Protein AF-A0A699W2Q1-F1 (afdb_monomer_lite)

pLDDT: mean 80.41, std 18.52, range [38.12, 96.81]

Radius of gyration: 12.73 Å; chains: 1; bounding box: 32×34×31 Å

Foldseek 3Di:
DVPDLPCVPPPVVVVVVVCVVVVHAFEDEDPPNPVVCCVVCPVSHHDAPDPVSRPVVDPDDDDPDDDPPPDD

InterPro domains:
  IPR014027 UDP-glucose/GDP-mannose dehydrogenase, C-terminal [PF03720] (1-64)
  IPR014027 UDP-glucose/GDP-mannose dehydrogenase, C-terminal [SM00984] (1-69)
  IPR036220 UDP-glucose/GDP-mannose dehydrogenase, C-terminal domain superfamily [SSF52413] (1-64)

Structure (mmCIF, N/CA/C/O backbone):
data_AF-A0A699W2Q1-F1
#
_entry.id   AF-A0A699W2Q1-F1
#
loop_
_atom_site.group_PDB
_atom_site.id
_atom_site.type_symbol
_atom_site.label_atom_id
_atom_site.label_alt_id
_atom_site.label_comp_id
_atom_site.label_asym_id
_atom_site.label_entity_id
_atom_site.label_seq_id
_atom_site.pdbx_PDB_ins_code
_atom_site.Cartn_x
_atom_site.Cartn_y
_atom_site.Cartn_z
_atom_site.occupancy
_atom_site.B_iso_or_equiv
_atom_site.auth_seq_id
_atom_site.auth_comp_id
_atom_site.auth_asym_id
_atom_site.auth_atom_id
_atom_site.pdbx_PDB_model_num
ATOM 1 N N . LYS A 1 1 ? 0.901 -3.891 -19.188 1.00 38.12 1 LYS A N 1
ATOM 2 C CA . LYS A 1 1 ? 1.861 -4.621 -20.069 1.00 38.12 1 LYS A CA 1
ATOM 3 C C . L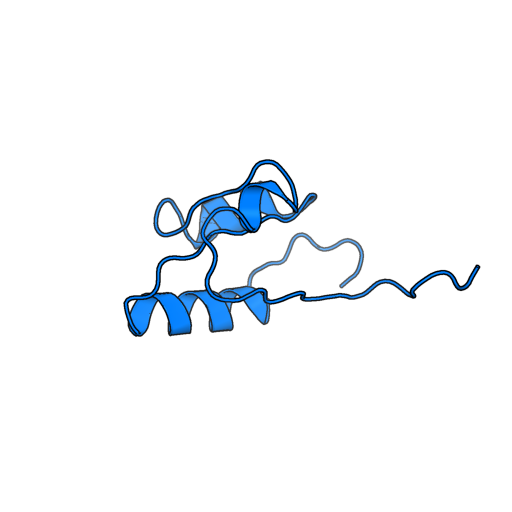YS A 1 1 ? 3.252 -4.480 -19.458 1.00 38.12 1 LYS A C 1
ATOM 5 O O . LYS A 1 1 ? 3.438 -3.486 -18.767 1.00 38.12 1 LYS A O 1
ATOM 10 N N . PRO A 1 2 ? 4.204 -5.409 -19.665 1.00 39.75 2 PRO A N 1
ATOM 11 C CA . PRO A 1 2 ? 5.568 -5.186 -19.192 1.00 39.75 2 PRO A CA 1
ATOM 12 C C . PRO A 1 2 ? 6.091 -3.922 -19.892 1.00 39.75 2 PRO A C 1
ATOM 14 O O 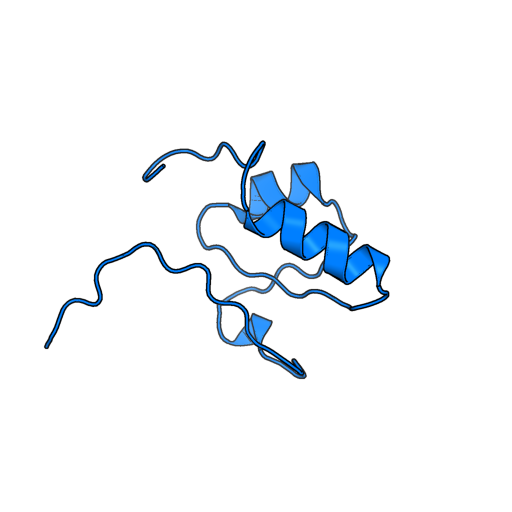. PRO A 1 2 ? 6.038 -3.853 -21.119 1.00 39.75 2 PRO A O 1
ATOM 17 N N . LYS A 1 3 ? 6.515 -2.918 -19.112 1.00 45.19 3 LYS A N 1
ATOM 18 C CA . LYS A 1 3 ? 6.908 -1.555 -19.545 1.00 45.19 3 LYS A CA 1
ATOM 19 C C . LYS A 1 3 ? 5.771 -0.603 -19.917 1.00 45.19 3 LYS A C 1
ATOM 21 O O . LYS A 1 3 ? 5.813 0.058 -20.953 1.00 45.19 3 LYS A O 1
ATOM 26 N N . THR A 1 4 ? 4.725 -0.544 -19.110 1.00 48.12 4 THR A N 1
ATOM 27 C CA . THR A 1 4 ? 3.729 0.505 -19.280 1.00 48.12 4 THR A CA 1
ATOM 28 C C . THR A 1 4 ? 3.169 0.892 -17.925 1.00 48.12 4 THR A C 1
ATOM 30 O O . THR A 1 4 ? 2.473 0.113 -17.281 1.00 48.12 4 THR A O 1
ATOM 33 N N . ASP A 1 5 ? 3.483 2.125 -17.573 1.00 56.03 5 ASP A N 1
ATOM 34 C CA . ASP A 1 5 ? 3.092 2.941 -16.427 1.00 56.03 5 ASP A CA 1
ATOM 35 C C . ASP A 1 5 ? 1.590 3.304 -16.501 1.00 56.03 5 ASP A C 1
ATOM 37 O O . ASP A 1 5 ? 1.063 4.078 -15.711 1.00 56.03 5 ASP A O 1
ATOM 41 N N . ASP A 1 6 ? 0.882 2.746 -17.488 1.00 60.72 6 ASP A N 1
ATOM 42 C CA . ASP A 1 6 ? -0.529 2.969 -17.747 1.00 60.72 6 ASP A CA 1
ATOM 43 C C . ASP A 1 6 ? -1.375 2.189 -16.742 1.00 60.72 6 ASP A C 1
ATOM 45 O O . ASP A 1 6 ? -1.797 1.048 -16.960 1.00 60.72 6 ASP A O 1
ATOM 49 N N . MET A 1 7 ? -1.579 2.839 -15.604 1.00 57.22 7 MET A N 1
ATOM 50 C CA . MET A 1 7 ? -2.421 2.382 -14.510 1.00 57.22 7 MET A CA 1
ATOM 51 C C . MET A 1 7 ? -3.920 2.511 -14.814 1.00 57.22 7 MET A C 1
ATOM 53 O O . MET A 1 7 ? -4.719 1.991 -14.045 1.00 57.22 7 MET A O 1
ATOM 57 N N . ARG A 1 8 ? -4.328 3.138 -15.930 1.00 57.69 8 ARG A N 1
ATOM 58 C CA . ARG A 1 8 ? -5.725 3.559 -16.174 1.00 57.69 8 ARG A CA 1
ATOM 59 C C . ARG A 1 8 ? -6.752 2.419 -16.212 1.00 57.69 8 ARG A C 1
ATOM 61 O O . ARG A 1 8 ? -7.919 2.664 -15.943 1.00 57.69 8 ARG A O 1
ATOM 68 N N . GLU A 1 9 ? -6.332 1.186 -16.499 1.00 59.66 9 GLU A N 1
ATOM 69 C CA . GLU A 1 9 ? -7.190 -0.015 -16.461 1.00 59.66 9 GLU A CA 1
ATOM 70 C C . GLU A 1 9 ? -6.570 -1.152 -15.627 1.00 59.66 9 GLU A C 1
ATOM 72 O O . GLU A 1 9 ? -6.807 -2.338 -15.875 1.00 59.66 9 GLU A O 1
ATOM 77 N N . ALA A 1 10 ? -5.712 -0.829 -14.656 1.00 73.81 10 ALA A N 1
ATOM 78 C CA . ALA A 1 10 ? -5.064 -1.860 -13.857 1.00 73.81 10 ALA A CA 1
ATOM 79 C C . ALA A 1 10 ? -6.095 -2.590 -12.966 1.00 73.81 10 ALA A C 1
ATOM 81 O O . ALA A 1 10 ? -6.794 -1.939 -12.186 1.00 73.81 10 ALA A O 1
ATOM 82 N N . PRO A 1 11 ? -6.152 -3.940 -12.988 1.00 80.69 11 PRO A N 1
ATOM 83 C CA . PRO A 1 11 ? -7.042 -4.702 -12.108 1.00 80.69 11 PRO A CA 1
ATOM 84 C C . PRO A 1 11 ? -6.834 -4.396 -10.619 1.00 80.69 11 PRO A C 1
ATOM 86 O O . PRO A 1 11 ? -7.773 -4.495 -9.836 1.00 80.69 11 PRO A O 1
ATOM 89 N N . SER A 1 12 ? -5.617 -4.002 -10.226 1.00 85.25 12 SER A N 1
ATOM 90 C CA . SER A 1 12 ? -5.301 -3.590 -8.857 1.00 85.25 12 SER A CA 1
ATOM 91 C C . SER A 1 12 ? -6.062 -2.338 -8.423 1.00 85.25 12 SER A C 1
ATOM 93 O O . SER A 1 12 ? -6.525 -2.320 -7.291 1.00 85.25 12 SER A O 1
ATOM 95 N N . LEU A 1 13 ? -6.262 -1.336 -9.289 1.00 86.44 13 LEU A N 1
ATOM 96 C CA . LEU A 1 13 ? -7.027 -0.136 -8.918 1.00 86.44 13 LEU A CA 1
ATOM 97 C C . LEU A 1 13 ? -8.479 -0.479 -8.599 1.00 86.44 13 LEU A C 1
ATOM 99 O O . LEU A 1 13 ? -8.987 -0.076 -7.562 1.00 86.44 13 LEU A O 1
ATOM 103 N N . VAL A 1 14 ? -9.110 -1.300 -9.442 1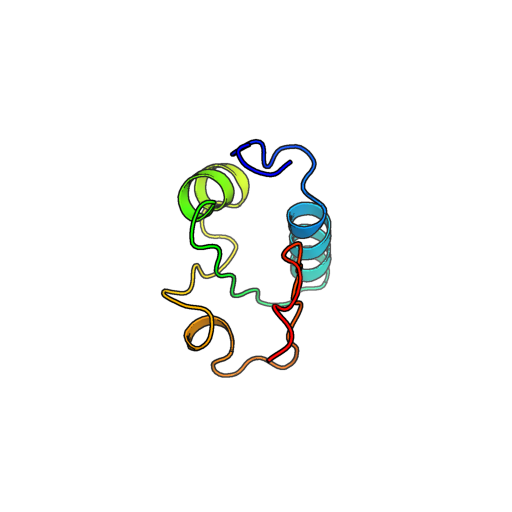.00 89.44 14 VAL A N 1
ATOM 104 C CA . VAL A 1 14 ? -10.503 -1.729 -9.243 1.00 89.44 14 VAL A CA 1
ATOM 105 C C . VAL A 1 14 ? -10.663 -2.487 -7.924 1.00 89.44 14 VAL A C 1
ATOM 107 O O . VAL A 1 14 ? -11.664 -2.326 -7.227 1.00 89.44 14 VAL A O 1
ATOM 110 N N . ILE A 1 15 ? -9.684 -3.324 -7.572 1.00 90.88 15 ILE A N 1
ATOM 111 C CA . ILE A 1 15 ? -9.681 -4.051 -6.299 1.00 90.88 15 ILE A CA 1
ATOM 112 C C . ILE A 1 15 ? -9.524 -3.075 -5.130 1.00 90.88 15 ILE A C 1
ATOM 114 O O . ILE A 1 15 ? -10.291 -3.152 -4.175 1.00 90.88 15 ILE A O 1
ATOM 118 N N . ILE A 1 16 ? -8.570 -2.146 -5.217 1.00 92.88 16 ILE A N 1
ATOM 119 C CA . ILE A 1 16 ? -8.317 -1.147 -4.173 1.00 92.88 16 ILE A CA 1
ATOM 120 C C . ILE A 1 16 ? -9.561 -0.285 -3.939 1.00 92.88 16 ILE A C 1
ATOM 122 O O . ILE A 1 16 ? -9.991 -0.146 -2.800 1.00 92.88 16 ILE A O 1
ATOM 126 N N . GLU A 1 17 ? -10.187 0.231 -4.997 1.00 92.12 17 GLU A N 1
ATOM 127 C CA . GLU A 1 17 ? -11.405 1.044 -4.896 1.00 92.12 17 GLU A CA 1
ATOM 128 C C . GLU A 1 17 ? -12.553 0.287 -4.220 1.00 92.12 17 GLU A C 1
ATOM 130 O O . GLU A 1 17 ? -13.248 0.849 -3.374 1.00 92.12 17 GLU A O 1
ATOM 135 N N . LYS A 1 18 ? -12.737 -0.998 -4.546 1.00 94.06 18 LYS A N 1
ATOM 136 C CA . LYS A 1 18 ? -13.749 -1.849 -3.902 1.00 94.06 18 LYS A CA 1
ATOM 137 C C . LYS A 1 18 ? -13.461 -2.063 -2.418 1.00 94.06 18 LYS A C 1
ATOM 139 O O . LYS A 1 18 ? -14.371 -1.924 -1.611 1.00 94.06 18 LYS A O 1
ATOM 144 N N . LEU A 1 19 ? -12.210 -2.357 -2.060 1.00 94.56 19 LEU A N 1
ATOM 145 C CA . LEU A 1 19 ? -11.801 -2.536 -0.664 1.00 94.56 19 LEU A CA 1
ATOM 146 C C . LEU A 1 19 ? -12.011 -1.252 0.147 1.00 94.56 19 LEU A C 1
ATOM 148 O O . LEU A 1 19 ? -12.587 -1.295 1.233 1.00 94.56 19 LEU A O 1
ATOM 152 N N . LEU A 1 20 ? -11.622 -0.102 -0.409 1.00 95.00 20 LEU A N 1
ATOM 153 C CA . LEU A 1 20 ? -11.855 1.202 0.212 1.00 95.00 20 LEU A CA 1
ATOM 154 C C . LEU A 1 20 ? -13.353 1.494 0.378 1.00 95.00 20 LEU A C 1
ATOM 156 O O . LEU A 1 20 ? -13.769 1.986 1.426 1.00 95.00 20 LEU A O 1
ATOM 160 N N . ALA A 1 21 ? -14.178 1.162 -0.621 1.00 95.88 21 ALA A N 1
ATOM 161 C CA . ALA A 1 21 ? -15.631 1.330 -0.548 1.00 95.88 21 ALA A CA 1
ATOM 162 C C . ALA A 1 21 ? -16.287 0.442 0.527 1.00 95.88 21 ALA A C 1
ATOM 164 O O . ALA A 1 21 ? -17.316 0.818 1.087 1.00 95.88 21 ALA A O 1
ATOM 165 N N . GLU A 1 22 ? -15.688 -0.707 0.839 1.00 96.81 22 GLU A N 1
ATOM 166 C CA . GLU A 1 22 ? -16.109 -1.594 1.931 1.00 96.81 22 GLU A CA 1
ATOM 167 C C . GLU A 1 22 ? -15.538 -1.178 3.302 1.00 96.81 22 GLU A C 1
ATOM 169 O O . GLU A 1 22 ? -15.849 -1.800 4.317 1.00 96.81 22 GLU A O 1
ATOM 174 N N . GLY A 1 23 ? -14.754 -0.094 3.362 1.00 95.81 23 GLY A N 1
ATOM 175 C CA . GLY A 1 23 ? -14.190 0.457 4.597 1.00 95.81 23 GLY A CA 1
ATOM 176 C C . GLY A 1 23 ? -12.868 -0.177 5.033 1.00 95.81 23 GLY A C 1
ATOM 177 O O . GLY A 1 23 ? -12.426 0.063 6.157 1.00 95.81 23 GLY A O 1
ATOM 178 N N . ALA A 1 24 ? -12.231 -0.973 4.171 1.00 95.81 24 ALA A N 1
ATOM 179 C CA . ALA A 1 24 ? -10.912 -1.522 4.447 1.00 95.81 24 ALA A CA 1
ATOM 180 C C . ALA A 1 24 ? -9.827 -0.441 4.347 1.00 95.81 24 ALA A C 1
ATOM 182 O O . ALA A 1 24 ? -9.924 0.511 3.570 1.00 95.81 24 ALA A O 1
ATOM 183 N N . THR A 1 25 ? -8.746 -0.626 5.099 1.00 96.25 25 THR A N 1
ATOM 184 C CA . THR A 1 25 ? -7.492 0.092 4.879 1.00 96.25 25 THR A CA 1
ATOM 185 C C . THR A 1 25 ? -6.639 -0.682 3.881 1.00 96.25 25 THR A C 1
ATOM 187 O O . THR A 1 25 ? -6.635 -1.911 3.853 1.00 96.25 25 THR A O 1
ATOM 190 N N . VAL A 1 26 ? -5.913 0.039 3.028 1.00 95.25 26 VAL A N 1
ATOM 191 C CA . VAL A 1 26 ? -5.068 -0.570 1.997 1.00 95.25 26 VAL A CA 1
ATOM 192 C C . VAL A 1 26 ? -3.648 -0.036 2.129 1.00 95.25 26 VAL A C 1
ATOM 194 O O . VAL A 1 26 ? -3.427 1.177 2.121 1.00 95.25 26 VAL A O 1
ATOM 197 N N . SER A 1 27 ? -2.688 -0.957 2.214 1.00 95.19 27 SER A N 1
ATOM 198 C CA . SER A 1 27 ? -1.259 -0.694 2.054 1.00 95.19 27 SER A CA 1
ATOM 199 C C . SER A 1 27 ? -0.776 -1.385 0.784 1.00 95.19 27 SER A C 1
ATOM 201 O O . SER A 1 27 ? -1.070 -2.562 0.569 1.00 95.19 27 SER A O 1
ATOM 203 N N . ALA A 1 28 ? -0.086 -0.656 -0.091 1.00 92.31 28 ALA A N 1
ATOM 204 C CA . ALA A 1 28 ? 0.363 -1.179 -1.375 1.00 92.31 28 ALA A CA 1
ATOM 205 C C . ALA A 1 28 ? 1.822 -0.820 -1.653 1.00 92.31 28 ALA A C 1
ATOM 207 O O . ALA A 1 28 ? 2.290 0.277 -1.342 1.00 92.31 28 ALA A O 1
ATOM 208 N N . TYR A 1 29 ? 2.516 -1.745 -2.308 1.00 89.81 29 TYR A N 1
ATOM 209 C CA . TYR A 1 29 ? 3.867 -1.564 -2.817 1.00 89.81 29 TYR A CA 1
ATOM 210 C C . TYR A 1 29 ? 3.920 -1.983 -4.287 1.00 89.81 29 TYR A C 1
ATOM 212 O O . TYR A 1 29 ? 3.467 -3.069 -4.646 1.00 89.81 29 TYR A O 1
ATOM 220 N N . ASP A 1 30 ? 4.509 -1.134 -5.125 1.00 86.19 30 ASP A N 1
ATOM 221 C CA . ASP A 1 30 ? 4.898 -1.471 -6.493 1.00 86.19 30 ASP A CA 1
ATOM 222 C C . ASP A 1 30 ? 6.226 -0.758 -6.797 1.00 86.19 30 ASP A C 1
ATOM 224 O O . ASP A 1 30 ? 6.267 0.469 -6.727 1.00 86.19 30 ASP A O 1
ATOM 228 N N . PRO A 1 31 ? 7.322 -1.462 -7.133 1.00 82.69 31 PRO A N 1
ATOM 229 C CA . PRO A 1 31 ? 8.632 -0.838 -7.339 1.00 82.69 31 PRO A CA 1
ATOM 230 C C . PRO A 1 31 ? 8.676 0.165 -8.503 1.00 82.69 31 PRO A C 1
ATOM 232 O O . PRO A 1 31 ? 9.610 0.965 -8.582 1.00 82.69 31 PRO A O 1
ATOM 235 N N . VAL A 1 32 ? 7.703 0.125 -9.417 1.00 82.69 32 VAL A N 1
ATOM 236 C CA . VAL A 1 32 ? 7.681 0.926 -10.648 1.00 82.69 32 VAL A CA 1
ATOM 237 C C . VAL A 1 32 ? 6.515 1.918 -10.647 1.00 82.69 32 VAL A C 1
ATOM 239 O O . VAL A 1 32 ? 6.679 3.053 -11.097 1.00 82.69 32 VAL A O 1
ATOM 242 N N . ALA A 1 33 ? 5.357 1.533 -10.110 1.00 80.75 33 ALA A N 1
ATOM 243 C CA . ALA A 1 33 ? 4.103 2.262 -10.296 1.00 80.75 33 ALA A CA 1
ATOM 244 C C . ALA A 1 33 ? 3.677 3.174 -9.126 1.00 80.75 33 ALA A C 1
ATOM 246 O O . ALA A 1 33 ? 2.597 3.756 -9.203 1.00 80.75 33 ALA A O 1
ATOM 247 N N . VAL A 1 34 ? 4.491 3.371 -8.070 1.00 84.31 34 VAL A N 1
ATOM 248 C CA . VAL A 1 34 ? 4.103 4.219 -6.908 1.00 84.31 34 VAL A CA 1
ATOM 249 C C . VAL A 1 34 ? 3.652 5.620 -7.326 1.00 84.31 34 VAL A C 1
ATOM 251 O O . VAL A 1 34 ? 2.667 6.134 -6.804 1.00 84.31 34 VAL A O 1
ATOM 254 N N . LYS A 1 35 ? 4.363 6.255 -8.268 1.00 84.69 35 LYS A N 1
ATOM 255 C CA . LYS A 1 35 ? 4.048 7.626 -8.700 1.00 84.69 35 LYS A CA 1
ATOM 256 C C . LYS A 1 35 ? 2.677 7.714 -9.368 1.00 84.69 35 LYS A C 1
ATOM 258 O O . LYS A 1 35 ? 1.912 8.615 -9.039 1.00 84.69 35 LYS A O 1
ATOM 263 N N . GLU A 1 36 ? 2.360 6.767 -10.245 1.00 85.19 36 GLU A N 1
ATOM 264 C CA . GLU A 1 36 ? 1.080 6.751 -10.961 1.00 85.19 36 GLU A CA 1
ATOM 265 C C . GLU A 1 36 ? -0.078 6.286 -10.085 1.00 85.19 36 GLU A C 1
ATOM 267 O O . GLU A 1 36 ? -1.175 6.850 -10.142 1.00 85.19 36 GLU A O 1
ATOM 272 N N . ALA A 1 37 ? 0.178 5.325 -9.195 1.00 86.19 37 ALA A N 1
ATOM 273 C CA . ALA A 1 37 ? -0.765 4.966 -8.148 1.00 86.19 37 ALA A CA 1
ATOM 274 C C . ALA A 1 37 ? -1.092 6.192 -7.285 1.00 86.19 37 ALA A C 1
ATOM 276 O O . ALA A 1 37 ? -2.264 6.473 -7.061 1.00 86.19 37 ALA A O 1
ATOM 277 N N . LYS A 1 38 ? -0.085 6.990 -6.903 1.00 89.31 38 LYS A N 1
ATOM 278 C CA . LYS A 1 38 ? -0.287 8.229 -6.142 1.00 89.31 38 LYS A CA 1
ATOM 279 C C . LYS A 1 38 ? -1.011 9.323 -6.915 1.00 89.31 38 LYS A C 1
ATOM 281 O O . LYS A 1 38 ? -1.807 10.044 -6.320 1.00 89.31 38 LYS A O 1
ATOM 286 N N . HIS A 1 39 ? -0.786 9.441 -8.221 1.00 88.94 39 HIS A N 1
ATOM 287 C CA . HIS A 1 39 ? -1.552 10.366 -9.056 1.00 88.94 39 HIS A CA 1
ATOM 288 C C . HIS A 1 39 ? -3.047 10.012 -9.080 1.00 88.94 39 HIS A C 1
ATOM 290 O O . HIS A 1 39 ? -3.888 10.908 -9.054 1.00 88.94 39 HIS A O 1
ATOM 296 N N . THR A 1 40 ? -3.366 8.715 -9.083 1.00 88.81 40 THR A N 1
ATOM 297 C CA . THR A 1 40 ? -4.742 8.217 -9.212 1.00 88.81 40 THR A CA 1
ATOM 298 C C . THR A 1 40 ? -5.473 8.118 -7.870 1.00 88.81 40 THR A C 1
ATOM 300 O O . THR A 1 40 ? -6.604 8.573 -7.743 1.00 88.81 40 THR A O 1
ATOM 303 N N . LEU A 1 41 ? -4.828 7.530 -6.861 1.00 90.69 41 LEU A N 1
ATOM 304 C CA . LEU A 1 41 ? -5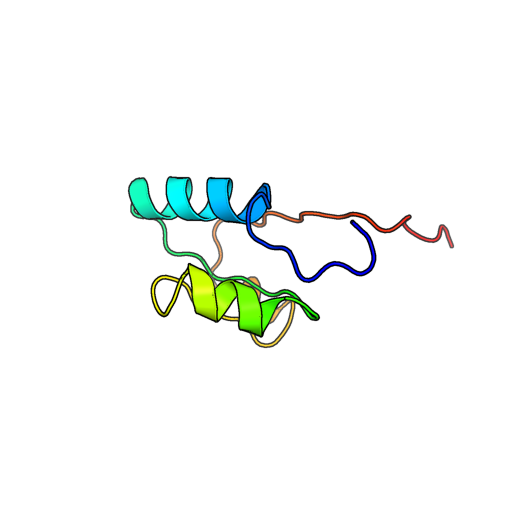.422 7.205 -5.561 1.00 90.69 41 LEU A CA 1
ATOM 305 C C . LEU A 1 41 ? -5.136 8.271 -4.494 1.00 90.69 41 LEU A C 1
ATOM 307 O O . LEU A 1 41 ? -5.759 8.263 -3.432 1.00 90.69 41 LEU A O 1
ATOM 311 N N . GLY A 1 42 ? -4.206 9.198 -4.742 1.00 92.88 42 GLY A N 1
ATOM 312 C CA . GLY A 1 42 ? -3.848 10.240 -3.780 1.00 92.88 42 GLY A CA 1
ATOM 313 C C . GLY A 1 42 ? -3.430 9.653 -2.431 1.00 92.88 42 GLY A C 1
ATOM 314 O O . GLY A 1 42 ? -2.714 8.657 -2.380 1.00 92.88 42 GLY A O 1
ATOM 315 N N . ASP A 1 43 ? -3.907 10.243 -1.339 1.00 94.81 43 ASP A N 1
ATOM 316 C CA . ASP A 1 43 ? -3.599 9.801 0.028 1.00 94.81 43 ASP A CA 1
ATOM 317 C C . ASP A 1 43 ? -4.670 8.847 0.607 1.00 94.81 43 ASP A C 1
ATOM 319 O O . ASP A 1 43 ? -4.780 8.694 1.821 1.00 94.81 43 ASP A O 1
ATOM 323 N N . THR A 1 44 ? -5.483 8.206 -0.247 1.00 95.50 44 THR A N 1
ATOM 324 C CA . THR A 1 44 ? -6.526 7.249 0.191 1.00 95.50 44 THR A CA 1
ATOM 325 C C . THR A 1 44 ? -5.972 5.889 0.622 1.00 95.50 44 THR A C 1
ATOM 327 O O . THR A 1 44 ? -6.666 5.133 1.298 1.00 95.50 44 THR A O 1
ATOM 330 N N . ILE A 1 45 ? -4.722 5.584 0.262 1.00 95.00 45 ILE A N 1
ATOM 331 C CA . ILE A 1 45 ? -4.011 4.359 0.639 1.00 95.00 45 ILE A CA 1
ATOM 332 C C . ILE A 1 45 ? -2.636 4.679 1.229 1.00 95.00 45 ILE A C 1
ATOM 334 O O . ILE A 1 45 ? -2.099 5.773 1.043 1.00 95.00 45 ILE A O 1
ATOM 338 N N . THR A 1 46 ? -2.032 3.693 1.891 1.00 95.50 46 THR A N 1
ATOM 339 C CA . THR A 1 46 ? -0.634 3.763 2.331 1.00 95.50 46 THR A CA 1
ATOM 340 C C . THR A 1 46 ? 0.293 3.216 1.246 1.00 95.50 46 THR A C 1
ATOM 342 O O . THR A 1 46 ? 0.077 2.124 0.725 1.00 95.50 46 THR A O 1
ATOM 345 N N . TYR A 1 47 ? 1.346 3.967 0.918 1.00 94.06 47 TYR A N 1
ATOM 346 C CA . TYR A 1 47 ? 2.397 3.530 -0.004 1.00 94.06 47 TYR A CA 1
ATOM 347 C C . TYR A 1 47 ? 3.564 2.963 0.796 1.00 94.06 47 TYR A C 1
ATOM 349 O O . TYR A 1 47 ? 4.350 3.717 1.376 1.00 94.06 47 TYR A O 1
ATOM 357 N N . ALA A 1 48 ? 3.655 1.640 0.834 1.00 93.75 48 ALA A N 1
ATOM 358 C CA . ALA A 1 48 ? 4.709 0.929 1.539 1.00 93.75 48 ALA A CA 1
ATOM 359 C C . ALA A 1 48 ? 6.065 1.086 0.835 1.00 93.75 48 ALA A C 1
ATOM 361 O O . ALA A 1 48 ? 6.147 1.287 -0.382 1.00 93.75 48 ALA A O 1
ATOM 362 N N . LYS A 1 49 ? 7.149 0.997 1.608 1.00 91.56 49 LYS A N 1
ATOM 363 C CA . LYS A 1 49 ? 8.528 1.149 1.105 1.00 91.56 49 LYS A CA 1
ATOM 364 C C . LYS A 1 49 ? 9.008 -0.072 0.331 1.00 91.56 49 LYS A C 1
ATOM 366 O O . LYS A 1 49 ? 9.784 0.061 -0.614 1.00 91.56 49 LYS A O 1
ATOM 371 N N . ASP A 1 50 ? 8.560 -1.242 0.762 1.00 90.19 50 ASP A N 1
ATOM 372 C CA . ASP A 1 50 ? 8.844 -2.534 0.161 1.00 90.19 50 ASP A CA 1
ATOM 373 C C . ASP A 1 50 ? 7.683 -3.510 0.409 1.00 90.19 50 ASP A C 1
ATOM 375 O O . ASP A 1 50 ? 6.694 -3.194 1.075 1.00 90.19 50 ASP A O 1
ATOM 379 N N . GLN A 1 51 ? 7.793 -4.708 -0.162 1.00 88.69 51 GLN A N 1
ATOM 380 C CA . GLN A 1 51 ? 6.767 -5.745 -0.056 1.00 88.69 51 GLN A CA 1
ATOM 381 C C . GLN A 1 51 ? 6.531 -6.241 1.381 1.00 88.69 51 GLN A C 1
ATOM 383 O O . GLN A 1 51 ? 5.456 -6.761 1.663 1.00 88.69 51 GLN A O 1
ATOM 388 N N . PHE A 1 52 ? 7.520 -6.126 2.272 1.00 91.81 52 PHE A N 1
ATOM 389 C CA . PHE A 1 52 ? 7.397 -6.564 3.662 1.00 91.81 52 PHE A CA 1
ATOM 390 C C . PHE A 1 52 ? 6.734 -5.482 4.512 1.00 91.81 52 PHE A C 1
ATOM 392 O O . PHE A 1 52 ? 5.884 -5.793 5.340 1.00 91.81 52 PHE A O 1
ATOM 399 N N . ASP A 1 53 ? 7.060 -4.217 4.256 1.00 92.69 53 ASP A N 1
ATOM 400 C CA . ASP A 1 53 ? 6.405 -3.057 4.865 1.00 92.69 53 ASP A CA 1
ATOM 401 C C . ASP A 1 53 ? 4.894 -3.035 4.552 1.00 92.69 53 ASP A C 1
ATOM 403 O O . ASP A 1 53 ? 4.082 -2.700 5.410 1.00 92.69 53 ASP A O 1
ATOM 407 N N . ALA A 1 54 ? 4.492 -3.500 3.362 1.00 92.19 54 ALA A N 1
ATOM 408 C CA . ALA A 1 54 ? 3.082 -3.638 2.982 1.00 92.19 54 ALA A CA 1
ATOM 409 C C . ALA A 1 54 ? 2.303 -4.693 3.796 1.00 92.19 54 ALA A C 1
ATOM 411 O O . ALA A 1 54 ? 1.074 -4.684 3.778 1.00 92.19 54 ALA A O 1
ATOM 412 N N . LEU A 1 55 ? 3.002 -5.606 4.478 1.00 92.81 55 LEU A N 1
ATOM 413 C CA . LEU A 1 55 ? 2.414 -6.726 5.223 1.00 92.81 55 LEU A CA 1
ATOM 414 C C . LEU A 1 55 ? 2.280 -6.468 6.725 1.00 92.81 55 LEU A C 1
ATOM 416 O O . LEU A 1 55 ? 1.706 -7.297 7.431 1.00 92.81 55 LEU A O 1
ATOM 420 N N . ILE A 1 56 ? 2.828 -5.362 7.228 1.00 94.25 56 ILE A N 1
ATOM 421 C CA . ILE A 1 56 ? 2.760 -5.033 8.653 1.00 94.25 56 ILE A CA 1
ATOM 422 C C . ILE A 1 56 ? 1.291 -4.835 9.042 1.00 94.25 56 ILE A C 1
ATOM 424 O O . ILE A 1 56 ? 0.596 -4.020 8.442 1.00 94.25 56 ILE A O 1
ATOM 428 N N . ASP A 1 57 ? 0.837 -5.612 10.030 1.00 93.75 57 ASP A N 1
ATOM 429 C CA . ASP A 1 57 ? -0.540 -5.631 10.545 1.00 93.75 57 ASP A CA 1
ATOM 430 C C . ASP A 1 57 ? -1.626 -5.911 9.483 1.00 93.75 57 ASP A C 1
ATOM 432 O O . ASP A 1 57 ? -2.797 -5.597 9.687 1.00 93.75 57 ASP A O 1
ATOM 436 N N . ALA A 1 58 ? -1.259 -6.516 8.347 1.00 93.38 58 ALA A N 1
ATOM 437 C CA . ALA A 1 58 ? -2.202 -6.839 7.282 1.00 93.38 58 ALA A CA 1
ATOM 438 C C . ALA A 1 58 ? -3.001 -8.119 7.589 1.00 93.38 58 ALA A C 1
ATOM 440 O O . ALA A 1 58 ? -2.425 -9.179 7.841 1.00 93.38 58 ALA A O 1
ATOM 441 N N . ASP A 1 59 ? -4.329 -8.050 7.465 1.00 94.50 59 ASP A N 1
ATOM 442 C CA . ASP A 1 59 ? -5.215 -9.220 7.579 1.00 94.50 59 ASP A CA 1
ATOM 443 C C . ASP A 1 59 ? -5.120 -10.163 6.364 1.00 94.50 59 ASP A C 1
ATOM 445 O O . ASP A 1 59 ? -5.402 -11.359 6.460 1.00 94.50 59 ASP A O 1
ATOM 449 N N . ALA A 1 60 ? -4.744 -9.629 5.198 1.00 91.25 60 ALA A N 1
ATOM 450 C CA . ALA A 1 60 ? -4.652 -10.372 3.947 1.00 91.25 60 ALA A CA 1
ATOM 451 C C . ALA A 1 60 ? -3.601 -9.779 2.996 1.00 91.25 60 ALA A C 1
ATOM 453 O O . ALA A 1 60 ? -3.356 -8.575 2.983 1.00 91.25 60 ALA A O 1
A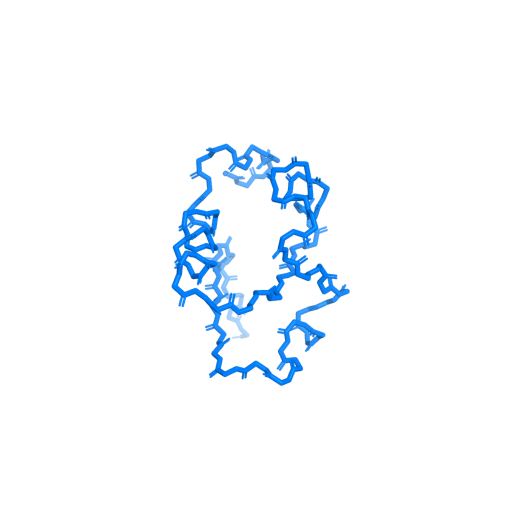TOM 454 N N . LEU A 1 61 ? -3.029 -10.635 2.142 1.00 89.56 61 LEU A N 1
ATOM 455 C CA . LEU A 1 61 ? -2.123 -10.250 1.058 1.00 89.56 61 LEU A CA 1
ATOM 456 C C . LEU A 1 61 ? -2.768 -10.531 -0.299 1.00 89.56 61 LEU A C 1
ATOM 458 O O . LEU A 1 61 ? -3.179 -11.659 -0.579 1.00 89.56 61 LEU A O 1
ATOM 462 N N . LEU A 1 62 ? -2.752 -9.532 -1.180 1.00 86.44 62 LEU A N 1
ATOM 463 C CA . LEU A 1 62 ? -3.068 -9.695 -2.594 1.00 86.44 62 LEU A CA 1
ATOM 464 C C . LEU A 1 62 ? -1.810 -9.479 -3.443 1.00 86.44 62 LEU A C 1
ATOM 466 O O . LEU A 1 62 ? -1.326 -8.360 -3.586 1.00 86.44 62 LEU A O 1
ATOM 470 N N . ALA A 1 63 ? -1.291 -10.555 -4.032 1.00 80.50 63 ALA A N 1
ATOM 471 C CA . ALA A 1 63 ? -0.124 -10.508 -4.907 1.00 80.50 63 ALA A CA 1
ATOM 472 C C . ALA A 1 63 ? -0.553 -10.580 -6.380 1.00 80.50 63 ALA A C 1
ATOM 474 O O . ALA A 1 63 ? -1.019 -11.616 -6.854 1.00 80.50 63 ALA A O 1
ATOM 475 N N . ASN A 1 64 ? -0.370 -9.488 -7.123 1.00 69.56 64 ASN A N 1
ATOM 476 C CA . ASN A 1 64 ? -0.651 -9.439 -8.559 1.00 69.56 64 ASN A CA 1
ATOM 477 C C . ASN A 1 64 ? 0.635 -9.781 -9.338 1.00 69.56 64 ASN A C 1
ATOM 479 O O . ASN A 1 64 ? 1.355 -8.906 -9.813 1.00 69.56 64 ASN A O 1
ATOM 483 N N . HIS A 1 65 ? 0.988 -11.067 -9.393 1.00 63.59 65 HIS A N 1
ATOM 484 C CA . HIS A 1 65 ? 2.241 -11.530 -10.0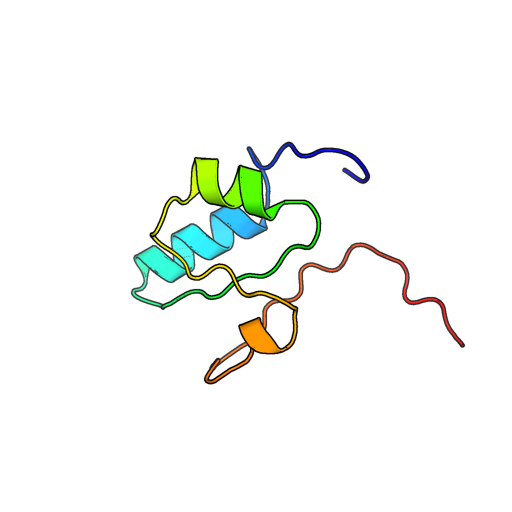00 1.00 63.59 65 HIS A CA 1
ATOM 485 C C . HIS A 1 65 ? 2.121 -11.676 -11.530 1.00 63.59 65 HIS A C 1
ATOM 487 O O . HIS A 1 65 ? 1.243 -12.379 -12.032 1.00 63.59 65 HIS A O 1
ATOM 493 N N . LYS A 1 66 ? 3.033 -11.041 -12.280 1.00 55.00 66 LYS A N 1
ATOM 494 C CA . LYS A 1 66 ? 3.289 -11.292 -13.712 1.00 55.00 66 LYS A CA 1
ATOM 495 C C . LYS A 1 66 ? 4.794 -11.359 -13.994 1.00 55.00 66 LYS A C 1
ATOM 497 O O . LYS A 1 66 ? 5.289 -10.649 -14.854 1.00 55.00 66 LYS A O 1
ATOM 502 N N . GLU A 1 67 ? 5.522 -12.207 -13.288 1.00 47.22 67 GLU A N 1
ATOM 503 C CA . GLU A 1 67 ? 6.840 -12.673 -13.733 1.00 47.22 67 GLU A CA 1
ATOM 504 C C . GLU A 1 67 ? 6.844 -14.206 -13.620 1.00 47.22 67 GLU A C 1
ATOM 506 O O . GLU A 1 67 ? 6.090 -14.762 -12.822 1.00 47.22 67 GLU A O 1
ATOM 511 N N . PRO A 1 68 ? 7.581 -14.943 -14.459 1.00 42.34 68 PRO A N 1
ATOM 512 C CA . PRO A 1 68 ? 7.738 -16.368 -14.247 1.00 42.34 68 PRO A CA 1
ATOM 513 C C . PRO A 1 68 ? 8.590 -16.550 -12.993 1.00 42.34 68 PRO A C 1
ATOM 515 O O . PRO A 1 68 ? 9.672 -15.975 -12.879 1.00 42.34 68 PRO A O 1
ATOM 518 N N . VAL A 1 69 ? 8.119 -17.372 -12.056 1.00 46.16 69 VAL A N 1
ATOM 519 C CA . VAL A 1 69 ? 8.981 -17.895 -10.999 1.00 46.16 69 VAL A CA 1
ATOM 520 C C . VAL A 1 69 ? 10.112 -18.618 -11.725 1.00 46.16 69 VAL A C 1
ATOM 522 O O . VAL A 1 69 ? 9.874 -19.649 -12.354 1.00 46.16 69 VAL A O 1
ATOM 525 N N . ALA A 1 70 ? 11.315 -18.040 -11.742 1.00 41.94 70 ALA A N 1
ATOM 526 C CA . ALA A 1 70 ? 12.485 -18.750 -12.223 1.00 41.94 70 ALA A CA 1
ATOM 527 C C . ALA A 1 70 ? 12.671 -19.931 -11.270 1.00 41.94 70 ALA A C 1
ATOM 529 O O . ALA A 1 70 ? 13.082 -19.765 -10.122 1.00 41.94 70 ALA A O 1
ATOM 530 N N . SER A 1 71 ? 12.243 -21.103 -11.729 1.00 38.47 71 SER A N 1
ATOM 531 C CA . SER A 1 71 ? 12.506 -22.382 -11.093 1.00 38.47 71 SER A CA 1
ATOM 532 C C . SER A 1 71 ? 14.008 -22.488 -10.844 1.00 38.47 71 SER A C 1
ATOM 534 O O . SER A 1 71 ? 14.786 -22.372 -11.794 1.00 38.47 71 SER A O 1
ATOM 536 N N . LEU A 1 72 ? 14.375 -22.652 -9.570 1.00 39.06 72 LEU A N 1
ATOM 537 C CA . LEU A 1 72 ? 15.686 -23.147 -9.153 1.00 39.06 72 LEU A CA 1
ATOM 538 C C . LEU A 1 72 ? 15.988 -24.494 -9.820 1.00 39.06 72 LEU A C 1
ATOM 540 O O . LEU A 1 72 ? 15.030 -25.284 -9.998 1.00 39.06 72 LEU A O 1
#

Sequence (72 aa):
KPKTDDMREAPSLVIIEKLLAEGATVSAYDPVAVKEAKHTLGDTITYAKDQFDALIDADALLANHKEPVASL

Secondary structure (DSSP, 8-state):
-TT----TT-HHHHHHHHHHHTT---EE--TTTHHHHHHHHTTSSEE-SSTTGGGTT-S-------S-----

Organism: Tanacetum cinerariifolium (NCBI:txid118510)